Protein AF-A0A7G5F3A1-F1 (afdb_monomer)

Structure (mmCIF, N/CA/C/O backbone):
data_AF-A0A7G5F3A1-F1
#
_entry.id   AF-A0A7G5F3A1-F1
#
loop_
_atom_site.group_PDB
_atom_site.id
_atom_site.type_symbol
_atom_site.label_atom_id
_atom_site.label_alt_id
_atom_site.label_comp_id
_atom_site.label_asym_id
_atom_site.label_entity_id
_atom_site.label_seq_id
_atom_site.pdbx_PDB_ins_code
_atom_site.Cartn_x
_atom_site.Cartn_y
_atom_site.Cartn_z
_atom_site.occupancy
_atom_site.B_iso_or_equiv
_atom_site.auth_seq_id
_atom_site.auth_comp_id
_atom_site.auth_asym_id
_atom_site.auth_atom_id
_atom_site.pdbx_PDB_model_num
ATOM 1 N N . LEU A 1 1 ? 5.219 -16.657 -4.778 1.00 73.62 1 LEU A N 1
ATOM 2 C CA . LEU A 1 1 ? 6.240 -15.697 -4.300 1.00 73.62 1 LEU A CA 1
ATOM 3 C C . LEU A 1 1 ? 5.563 -14.387 -3.891 1.00 73.62 1 LEU A C 1
ATOM 5 O O . LEU A 1 1 ? 4.641 -13.981 -4.599 1.00 73.62 1 LEU A O 1
ATOM 9 N N . PRO A 1 2 ? 5.981 -13.762 -2.775 1.00 82.06 2 PRO A N 1
ATOM 10 C CA . PRO A 1 2 ? 5.409 -12.504 -2.279 1.00 82.06 2 PRO A CA 1
ATOM 11 C C . PRO A 1 2 ? 5.879 -11.259 -3.050 1.00 82.06 2 PRO A C 1
ATOM 13 O O . PRO A 1 2 ? 5.275 -10.194 -2.945 1.00 82.06 2 PRO A O 1
ATOM 16 N N . THR A 1 3 ? 6.954 -11.392 -3.824 1.00 89.00 3 THR A N 1
ATOM 17 C CA . THR A 1 3 ? 7.541 -10.326 -4.633 1.00 89.00 3 THR A CA 1
ATOM 18 C C . THR A 1 3 ? 6.968 -10.315 -6.046 1.00 89.00 3 THR A C 1
ATOM 20 O O . THR A 1 3 ? 6.472 -11.330 -6.544 1.00 89.00 3 THR A O 1
ATOM 23 N N . CYS A 1 4 ? 7.058 -9.155 -6.691 1.00 90.12 4 CYS A N 1
ATOM 24 C CA . CYS A 1 4 ? 6.628 -8.954 -8.075 1.00 90.12 4 CYS A CA 1
ATOM 25 C C . CYS A 1 4 ? 7.759 -9.113 -9.096 1.00 90.12 4 CYS A C 1
ATOM 27 O O . CYS A 1 4 ? 7.518 -9.014 -10.291 1.00 90.12 4 CYS A O 1
ATOM 29 N N . GLY A 1 5 ? 8.989 -9.365 -8.635 1.00 90.56 5 GLY A N 1
ATOM 30 C CA . GLY A 1 5 ? 10.168 -9.501 -9.496 1.00 90.56 5 GLY A CA 1
ATOM 31 C C . GLY A 1 5 ? 10.774 -8.171 -9.958 1.00 90.56 5 GLY A C 1
ATOM 32 O O . GLY A 1 5 ? 11.829 -8.185 -10.578 1.00 90.56 5 GLY A O 1
ATOM 33 N N . GLU A 1 6 ? 10.156 -7.038 -9.616 1.00 92.38 6 GLU A N 1
ATOM 34 C CA . GLU A 1 6 ? 10.665 -5.691 -9.887 1.00 92.38 6 GLU A CA 1
ATOM 35 C C . GLU A 1 6 ? 11.281 -5.048 -8.639 1.00 92.38 6 GLU A C 1
ATOM 37 O O . GLU A 1 6 ? 10.935 -5.371 -7.495 1.00 92.38 6 GLU A O 1
ATOM 42 N N . THR A 1 7 ? 12.166 -4.083 -8.871 1.00 93.44 7 THR A N 1
ATOM 43 C CA . THR A 1 7 ? 12.674 -3.172 -7.847 1.00 93.44 7 THR A CA 1
ATOM 44 C C . THR A 1 7 ? 12.024 -1.804 -8.005 1.00 93.44 7 THR A C 1
ATOM 46 O O . THR A 1 7 ? 11.722 -1.366 -9.111 1.00 93.44 7 THR A O 1
ATOM 49 N N . CYS A 1 8 ? 11.822 -1.113 -6.888 1.00 93.25 8 CYS A N 1
ATOM 50 C CA . CYS A 1 8 ? 11.266 0.237 -6.862 1.00 93.25 8 CYS A CA 1
ATOM 51 C C . CYS A 1 8 ? 12.230 1.211 -6.183 1.00 93.25 8 CYS A C 1
ATOM 53 O O . CYS A 1 8 ? 11.828 2.072 -5.403 1.00 93.25 8 CYS A O 1
ATOM 55 N N . THR A 1 9 ? 13.524 1.100 -6.481 1.00 92.62 9 THR A N 1
ATOM 56 C CA . THR A 1 9 ? 14.546 2.020 -5.952 1.00 92.62 9 THR A CA 1
ATOM 57 C C . THR A 1 9 ? 14.276 3.476 -6.341 1.00 92.62 9 THR A C 1
ATOM 59 O O . THR A 1 9 ? 14.625 4.376 -5.585 1.00 92.62 9 THR A O 1
ATOM 62 N N . LEU A 1 10 ? 13.594 3.687 -7.473 1.00 90.12 10 LEU A N 1
ATOM 63 C CA . LEU A 1 10 ? 13.107 4.981 -7.965 1.00 90.12 10 LEU A CA 1
ATOM 64 C C . LEU A 1 10 ? 11.664 5.311 -7.520 1.00 90.12 10 LEU A C 1
ATOM 66 O O . LEU A 1 10 ? 11.105 6.315 -7.947 1.00 90.12 10 LEU A O 1
ATOM 70 N N . GLY A 1 11 ? 11.051 4.478 -6.673 1.00 85.69 11 GLY A N 1
ATOM 71 C CA . GLY A 1 11 ? 9.746 4.724 -6.048 1.00 85.69 11 GLY A CA 1
ATOM 72 C C . GLY A 1 11 ? 8.517 4.208 -6.806 1.00 85.69 11 GLY A C 1
ATOM 73 O O . GLY A 1 11 ? 7.401 4.402 -6.334 1.00 85.69 11 GLY A O 1
ATOM 74 N N . THR A 1 12 ? 8.670 3.545 -7.956 1.00 87.69 12 THR A N 1
ATOM 75 C CA . THR A 1 12 ? 7.529 3.074 -8.769 1.00 87.69 12 THR A CA 1
ATOM 76 C C . THR A 1 12 ? 7.641 1.588 -9.103 1.00 87.69 12 THR A C 1
ATOM 78 O O . THR A 1 12 ? 8.729 1.102 -9.397 1.00 87.69 12 THR A O 1
ATOM 81 N N . CYS A 1 13 ? 6.506 0.887 -9.054 1.00 90.31 13 CYS A N 1
ATOM 82 C CA . CYS A 1 13 ? 6.320 -0.472 -9.568 1.00 90.31 13 CYS A CA 1
ATOM 83 C C . CYS A 1 13 ? 5.421 -0.399 -10.804 1.00 90.31 13 CYS A C 1
ATOM 85 O O . CYS A 1 13 ? 4.413 0.310 -10.762 1.00 90.31 13 CYS A O 1
ATOM 87 N N . TYR A 1 14 ? 5.767 -1.107 -11.878 1.00 90.25 14 TYR A N 1
ATOM 88 C CA . TYR A 1 14 ? 4.997 -1.090 -13.129 1.00 90.25 14 TYR A CA 1
ATOM 89 C C . TYR A 1 14 ? 4.075 -2.302 -13.250 1.00 90.25 14 TYR A C 1
ATOM 91 O O . TYR A 1 14 ? 3.063 -2.245 -13.952 1.00 90.25 14 TYR A O 1
ATOM 99 N N . VAL A 1 15 ? 4.389 -3.387 -12.538 1.00 90.75 15 VAL A N 1
ATOM 100 C CA . VAL A 1 15 ? 3.542 -4.579 -12.498 1.00 90.75 15 VAL A CA 1
ATOM 101 C C . VAL A 1 15 ? 2.211 -4.270 -11.792 1.00 90.75 15 VAL A C 1
ATOM 103 O O . VAL A 1 15 ? 2.207 -3.737 -10.676 1.00 90.75 15 VAL A O 1
ATOM 106 N N . PRO A 1 16 ? 1.064 -4.619 -12.406 1.00 86.88 16 PRO A N 1
ATOM 107 C CA . PRO A 1 16 ? -0.238 -4.458 -11.774 1.00 86.88 16 PRO A CA 1
ATOM 108 C C . PRO A 1 16 ? -0.359 -5.342 -10.528 1.00 86.88 16 PRO A C 1
ATOM 110 O O . PRO A 1 16 ? 0.206 -6.428 -10.446 1.00 86.88 16 PRO A O 1
ATOM 113 N N . ASP A 1 17 ? -1.139 -4.870 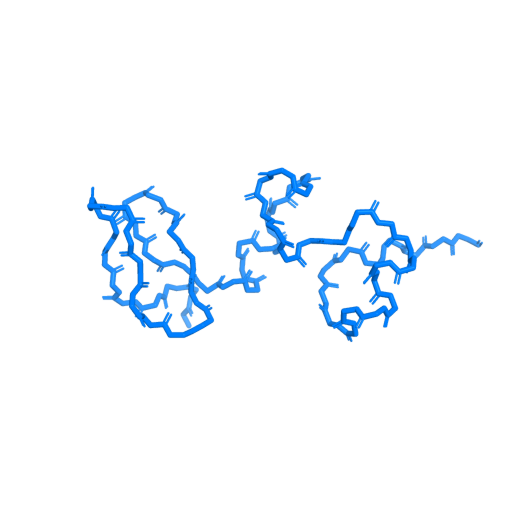-9.560 1.00 84.12 17 ASP A N 1
ATOM 114 C CA . ASP A 1 17 ? -1.305 -5.494 -8.242 1.00 84.12 17 ASP A CA 1
ATOM 115 C C . ASP A 1 17 ? -0.032 -5.549 -7.365 1.00 84.12 17 ASP A C 1
ATOM 117 O O . ASP A 1 17 ? 0.096 -6.356 -6.437 1.00 84.12 17 ASP A O 1
ATOM 121 N N . CYS A 1 18 ? 0.905 -4.635 -7.623 1.00 88.00 18 CYS A N 1
ATOM 122 C CA . CYS A 1 18 ? 2.123 -4.465 -6.844 1.00 88.00 18 CYS A CA 1
ATOM 123 C C . CYS A 1 18 ? 2.263 -3.038 -6.329 1.00 88.00 18 CYS A C 1
ATOM 125 O O . CYS A 1 18 ? 1.918 -2.075 -7.013 1.00 88.00 18 CYS A O 1
ATOM 127 N N . SER A 1 19 ? 2.816 -2.914 -5.127 1.00 87.44 19 SER A N 1
ATOM 128 C CA . SER A 1 19 ? 3.190 -1.631 -4.541 1.00 87.44 19 SER A CA 1
ATOM 129 C C . SER A 1 19 ? 4.642 -1.667 -4.084 1.00 87.44 19 SER A C 1
ATOM 131 O O . SER A 1 19 ? 5.220 -2.730 -3.831 1.00 87.44 19 SER A O 1
ATOM 133 N N . CYS A 1 20 ? 5.251 -0.485 -4.017 1.00 88.56 20 CYS A N 1
ATOM 134 C CA . CYS A 1 20 ? 6.639 -0.358 -3.612 1.00 88.56 20 CYS A CA 1
ATOM 135 C C . CYS A 1 20 ? 6.774 -0.595 -2.107 1.00 88.56 20 CYS A C 1
ATOM 137 O O . CYS A 1 20 ? 6.274 0.186 -1.301 1.00 88.56 20 CYS A O 1
ATOM 139 N N . SER A 1 21 ? 7.487 -1.657 -1.744 1.00 87.62 21 SER A N 1
ATOM 140 C CA . SER A 1 21 ? 8.012 -1.891 -0.404 1.00 87.62 21 SER A CA 1
ATOM 141 C C . SER A 1 21 ? 9.526 -1.765 -0.501 1.00 87.62 21 SER A C 1
ATOM 143 O O . SER A 1 21 ? 10.231 -2.760 -0.688 1.00 87.62 21 SER A O 1
ATOM 145 N N . TRP A 1 22 ? 10.008 -0.519 -0.465 1.00 87.00 22 TRP A N 1
ATOM 146 C CA . TRP A 1 22 ? 11.390 -0.184 -0.803 1.00 87.00 22 TRP A CA 1
ATOM 147 C C . TRP A 1 22 ? 12.390 -1.154 -0.142 1.00 87.00 22 TRP A C 1
ATOM 149 O O . TRP A 1 22 ? 12.296 -1.387 1.065 1.00 87.00 22 TRP A O 1
ATOM 159 N N . PRO A 1 23 ? 13.333 -1.740 -0.908 1.00 91.75 23 PRO A N 1
ATOM 160 C CA . PRO A 1 23 ? 13.691 -1.411 -2.296 1.00 91.75 23 PRO A CA 1
ATOM 161 C C . PRO A 1 23 ? 12.971 -2.238 -3.381 1.00 91.75 23 PRO A C 1
ATOM 163 O O . PRO A 1 23 ? 13.296 -2.106 -4.564 1.00 91.75 23 PRO A O 1
ATOM 166 N N . ILE A 1 24 ? 12.018 -3.102 -3.020 1.00 93.12 24 ILE A N 1
ATOM 167 C CA . ILE A 1 24 ? 11.410 -4.083 -3.933 1.00 93.12 24 ILE A CA 1
ATOM 168 C C . ILE A 1 24 ? 9.904 -3.890 -4.111 1.00 93.12 24 ILE A C 1
ATOM 170 O O . ILE A 1 24 ? 9.195 -3.416 -3.227 1.00 93.12 24 ILE A O 1
ATOM 174 N N . CYS A 1 25 ? 9.383 -4.316 -5.255 1.00 92.06 25 CYS A N 1
ATOM 175 C CA . CYS A 1 25 ? 7.947 -4.381 -5.477 1.00 92.06 25 CYS A CA 1
ATOM 176 C C . CYS A 1 25 ? 7.378 -5.659 -4.859 1.00 92.06 25 CYS A C 1
ATOM 178 O O . CYS A 1 25 ? 7.810 -6.775 -5.179 1.00 92.06 25 CYS A O 1
ATOM 180 N N . MET A 1 26 ? 6.386 -5.503 -3.985 1.00 90.38 26 MET A N 1
ATOM 181 C CA . MET A 1 26 ? 5.677 -6.615 -3.357 1.00 90.38 26 MET A CA 1
ATOM 182 C C . MET A 1 26 ? 4.215 -6.620 -3.772 1.00 90.38 26 MET A C 1
ATOM 184 O O . MET A 1 26 ? 3.636 -5.583 -4.104 1.00 90.38 26 MET A O 1
ATOM 188 N N . LYS A 1 27 ? 3.617 -7.811 -3.753 1.00 88.12 27 LYS A N 1
ATOM 189 C CA . LYS A 1 27 ? 2.205 -7.956 -4.083 1.00 88.12 27 LYS A CA 1
ATOM 190 C C . LYS A 1 27 ? 1.357 -7.254 -3.038 1.00 88.12 27 LYS A C 1
ATOM 192 O O . LYS A 1 27 ? 1.538 -7.440 -1.833 1.00 88.12 27 LYS A O 1
ATOM 197 N N . ASN A 1 28 ? 0.376 -6.518 -3.519 1.00 82.19 28 ASN A N 1
ATOM 198 C CA . ASN A 1 28 ? -0.558 -5.736 -2.729 1.00 82.19 28 ASN A CA 1
ATOM 199 C C . ASN A 1 28 ? -1.225 -6.516 -1.590 1.00 82.19 28 ASN A C 1
ATOM 201 O O . ASN A 1 28 ? -1.313 -6.009 -0.476 1.00 82.19 28 ASN A O 1
ATOM 205 N N . HIS A 1 29 ? -1.655 -7.758 -1.835 1.00 76.69 29 HIS A N 1
ATOM 206 C CA . HIS A 1 29 ? -2.278 -8.591 -0.801 1.00 76.69 29 HIS A CA 1
ATOM 207 C C . HIS A 1 29 ? -1.301 -9.008 0.312 1.00 76.69 29 HIS A C 1
ATOM 209 O O . HIS A 1 29 ? -1.726 -9.197 1.449 1.00 76.69 29 HIS A O 1
ATOM 215 N N . ILE A 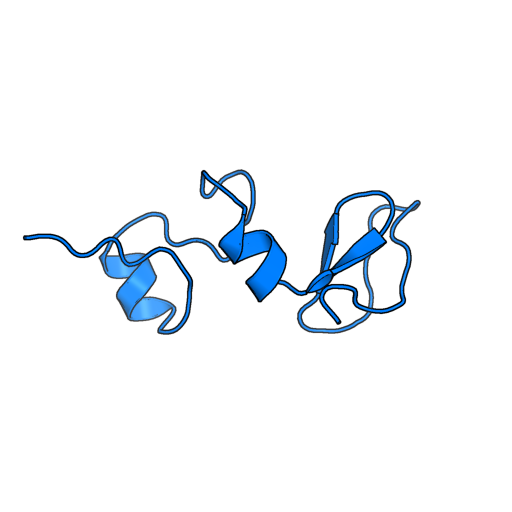1 30 ? 0.001 -9.120 0.016 1.00 82.69 30 ILE A N 1
ATOM 216 C CA . ILE A 1 30 ? 1.043 -9.413 1.013 1.00 82.69 30 ILE A CA 1
ATOM 217 C C . ILE A 1 30 ? 1.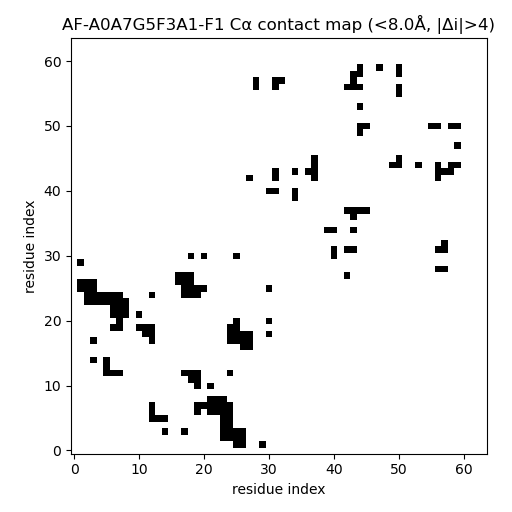342 -8.173 1.845 1.00 82.69 30 ILE A C 1
ATOM 219 O O . ILE A 1 30 ? 1.440 -8.269 3.066 1.00 82.69 30 ILE A O 1
ATOM 223 N N . ILE A 1 31 ? 1.467 -7.010 1.201 1.00 80.69 31 ILE A N 1
ATOM 224 C CA . ILE A 1 31 ? 1.674 -5.748 1.919 1.00 80.69 31 ILE A CA 1
ATOM 225 C C . ILE A 1 31 ? 0.465 -5.482 2.814 1.00 80.69 31 ILE A C 1
ATOM 227 O O . ILE A 1 31 ? 0.632 -5.239 4.003 1.00 80.69 31 ILE A O 1
ATOM 231 N N . ALA A 1 32 ? -0.749 -5.650 2.281 1.00 75.88 32 ALA A N 1
ATOM 232 C CA . ALA A 1 32 ? -1.969 -5.570 3.066 1.00 75.88 32 ALA A CA 1
ATOM 233 C C . ALA A 1 32 ? -1.938 -6.548 4.249 1.00 75.88 32 ALA A C 1
ATOM 235 O O . ALA A 1 32 ? -2.190 -6.111 5.354 1.00 75.88 32 ALA A O 1
ATOM 236 N N . ALA A 1 33 ? -1.559 -7.821 4.071 1.00 75.44 33 ALA A N 1
ATOM 237 C CA . ALA A 1 33 ? -1.482 -8.804 5.167 1.00 75.44 33 ALA A CA 1
ATOM 238 C C . ALA A 1 33 ? -0.583 -8.405 6.347 1.00 75.44 33 ALA A C 1
ATOM 240 O O . ALA A 1 33 ? -0.778 -8.905 7.450 1.00 75.44 33 ALA A O 1
ATOM 241 N N . ASN A 1 34 ? 0.420 -7.559 6.109 1.00 74.38 34 ASN A N 1
ATOM 242 C CA . ASN A 1 34 ? 1.394 -7.157 7.123 1.00 74.38 34 ASN A CA 1
ATOM 243 C C . ASN A 1 34 ? 1.195 -5.719 7.619 1.00 74.38 34 ASN A C 1
ATOM 245 O O . ASN A 1 34 ? 1.774 -5.339 8.636 1.00 74.38 34 ASN A O 1
ATOM 249 N N . ALA A 1 35 ? 0.410 -4.914 6.906 1.00 73.31 35 ALA A 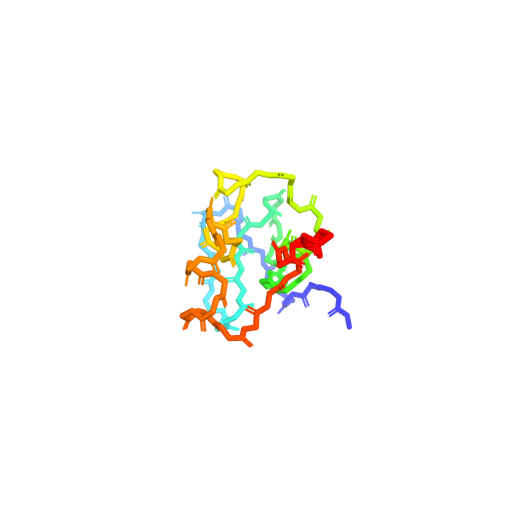N 1
ATOM 250 C CA . ALA A 1 35 ? 0.225 -3.503 7.202 1.00 73.31 35 ALA A CA 1
ATOM 251 C C . ALA A 1 35 ? -0.767 -3.328 8.358 1.00 73.31 35 ALA A C 1
ATOM 253 O O . ALA A 1 35 ? -1.876 -3.844 8.326 1.00 73.31 35 ALA A O 1
ATOM 254 N N . LYS A 1 36 ? -0.390 -2.614 9.413 1.00 70.50 36 LYS A N 1
ATOM 255 C CA . LYS A 1 36 ? -1.180 -2.511 10.653 1.00 70.50 36 LYS A CA 1
ATOM 256 C C . LYS A 1 36 ? -2.207 -1.389 10.609 1.00 70.50 36 LYS A C 1
ATOM 258 O O . LYS A 1 36 ? -3.169 -1.400 11.373 1.00 70.50 36 LYS A O 1
ATOM 263 N N . THR A 1 37 ? -1.994 -0.410 9.736 1.00 67.31 37 THR A N 1
ATOM 264 C CA . THR A 1 37 ? -2.828 0.787 9.624 1.00 67.31 37 THR A CA 1
ATOM 265 C C . THR A 1 37 ? -3.061 1.148 8.166 1.00 67.31 37 THR A C 1
ATOM 267 O O . THR A 1 37 ? -2.200 0.933 7.319 1.00 67.31 37 THR A O 1
ATOM 270 N N . VAL A 1 38 ? -4.208 1.752 7.849 1.00 67.81 38 VAL A N 1
ATOM 271 C CA . VAL A 1 38 ? -4.543 2.153 6.468 1.00 67.81 38 VAL A CA 1
ATOM 272 C C . VAL A 1 38 ? -3.559 3.135 5.836 1.00 67.81 38 VAL A C 1
ATOM 274 O O . VAL A 1 38 ? -3.441 3.189 4.614 1.00 67.81 38 VAL A O 1
ATOM 277 N N . ASN A 1 39 ? -2.817 3.867 6.668 1.00 68.19 39 ASN A N 1
ATOM 278 C CA . ASN A 1 39 ? -1.757 4.768 6.232 1.00 68.19 39 ASN A CA 1
ATOM 279 C C . ASN A 1 39 ? -0.536 4.008 5.694 1.00 68.19 39 ASN A C 1
ATOM 281 O O . ASN A 1 39 ? 0.169 4.526 4.835 1.00 68.19 39 ASN A O 1
ATOM 285 N N . GLU A 1 40 ? -0.295 2.783 6.168 1.00 66.88 40 GLU A N 1
ATOM 286 C CA . GLU A 1 40 ? 0.786 1.923 5.673 1.00 66.88 40 GLU A CA 1
ATOM 287 C C . GLU A 1 40 ? 0.438 1.288 4.324 1.00 66.88 40 GLU A C 1
ATOM 289 O O . GLU A 1 40 ? 1.325 1.059 3.504 1.00 66.88 40 GLU A O 1
ATOM 294 N N . HIS A 1 41 ? -0.846 1.017 4.058 1.00 72.81 41 HIS A N 1
ATOM 295 C CA . HIS A 1 41 ? -1.267 0.518 2.754 1.00 72.81 41 HIS A CA 1
ATOM 296 C C . HIS A 1 41 ? -2.726 0.851 2.429 1.00 72.81 41 HIS A C 1
ATOM 298 O O . HIS A 1 41 ? -3.653 0.352 3.062 1.00 72.81 41 HIS A O 1
ATOM 304 N N . ARG A 1 42 ? -2.947 1.613 1.349 1.00 68.50 42 ARG A N 1
ATOM 305 C CA . ARG A 1 42 ? -4.278 2.111 0.939 1.00 68.50 42 ARG A CA 1
ATOM 306 C C . ARG A 1 42 ? -5.328 1.035 0.626 1.00 68.50 42 ARG A C 1
ATOM 308 O O . ARG A 1 42 ? -6.515 1.343 0.534 1.00 68.50 42 ARG A O 1
ATOM 315 N N . LEU A 1 43 ? -4.901 -0.210 0.394 1.00 67.56 43 LEU A N 1
ATOM 316 C CA . LEU A 1 43 ? -5.822 -1.328 0.146 1.00 67.56 43 LEU A CA 1
ATOM 317 C C . LEU A 1 43 ? -6.397 -1.927 1.428 1.00 67.56 43 LEU A C 1
ATOM 319 O O . LEU A 1 43 ? -7.305 -2.749 1.363 1.00 67.56 43 LEU A O 1
ATOM 323 N N . LEU A 1 44 ? -5.891 -1.515 2.587 1.00 67.81 44 LEU A N 1
ATOM 324 C CA . LEU A 1 44 ? -6.532 -1.804 3.857 1.00 67.81 44 LEU A CA 1
ATOM 325 C C . LEU A 1 44 ? -7.862 -1.059 3.962 1.00 67.81 44 LEU A C 1
ATOM 327 O O . LEU A 1 44 ? -8.085 -0.043 3.298 1.00 67.81 44 LEU A O 1
ATOM 331 N N . CYS A 1 45 ? -8.750 -1.593 4.792 1.00 70.75 45 CYS A N 1
ATOM 332 C CA . CYS A 1 45 ? -10.071 -1.024 5.011 1.00 70.75 45 CYS A CA 1
ATOM 333 C C . CYS A 1 45 ? -10.022 -0.075 6.209 1.00 70.75 45 CYS A C 1
ATOM 335 O O . CYS A 1 45 ? -9.582 -0.478 7.284 1.00 70.75 45 CYS A O 1
ATOM 337 N N . THR A 1 46 ? -10.457 1.175 6.035 1.00 68.19 46 THR A N 1
ATOM 338 C CA . THR A 1 46 ? -10.468 2.173 7.129 1.00 68.19 46 THR A CA 1
ATOM 339 C C . THR A 1 46 ? -11.658 1.981 8.065 1.00 68.19 46 THR A C 1
ATOM 341 O O . THR A 1 46 ? -11.606 2.348 9.235 1.00 68.19 46 THR A O 1
ATOM 344 N N . SER A 1 47 ? -12.742 1.402 7.550 1.00 69.88 47 SER A N 1
ATOM 345 C CA . SER A 1 47 ? -13.978 1.135 8.279 1.00 69.88 47 SER A CA 1
ATOM 346 C C . SER A 1 47 ? -14.628 -0.161 7.790 1.00 69.88 47 SER A C 1
ATOM 348 O O . SER A 1 47 ? -14.261 -0.712 6.750 1.00 69.88 47 SER A O 1
ATOM 350 N N . HIS A 1 48 ? -15.631 -0.634 8.530 1.00 68.88 48 HIS A N 1
ATOM 351 C CA . HIS A 1 48 ? -16.427 -1.804 8.156 1.00 68.88 48 HIS A CA 1
ATOM 352 C C . HIS A 1 48 ? -17.144 -1.613 6.803 1.00 68.88 48 HIS A C 1
ATOM 354 O O . HIS A 1 48 ? -17.154 -2.516 5.969 1.00 68.88 48 HIS A O 1
ATOM 360 N N . GLU A 1 49 ? -17.655 -0.407 6.534 1.00 74.38 49 GLU A N 1
ATOM 361 C CA . GLU A 1 49 ? -18.259 -0.062 5.239 1.00 74.38 49 GLU A CA 1
ATOM 362 C C . GLU A 1 49 ? -17.250 -0.092 4.087 1.00 74.38 49 GLU A C 1
ATOM 364 O O . GLU A 1 49 ? -17.573 -0.559 2.995 1.00 74.38 49 GLU A O 1
ATOM 369 N N . ASP A 1 50 ? -16.029 0.403 4.321 1.00 73.50 50 ASP A N 1
ATOM 370 C CA . ASP A 1 50 ? -14.949 0.353 3.331 1.00 73.50 50 ASP A CA 1
ATOM 371 C C . ASP A 1 50 ? -14.590 -1.103 3.008 1.00 73.50 50 ASP A C 1
ATOM 373 O O . ASP A 1 50 ? -14.354 -1.446 1.852 1.00 73.50 50 ASP A O 1
ATOM 377 N N . CYS A 1 51 ? -14.662 -1.988 4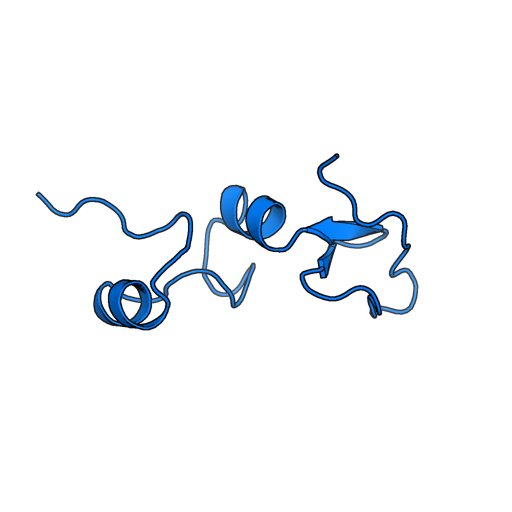.006 1.00 69.75 51 CYS A N 1
ATOM 378 C CA . CYS A 1 51 ? -14.432 -3.414 3.816 1.00 69.75 51 CYS A CA 1
ATOM 379 C C . CYS A 1 51 ? -15.510 -4.087 2.958 1.00 69.75 51 CYS A C 1
ATOM 381 O O . CYS A 1 51 ? -15.180 -4.808 2.013 1.00 69.75 51 CYS A O 1
ATOM 383 N N . PHE A 1 5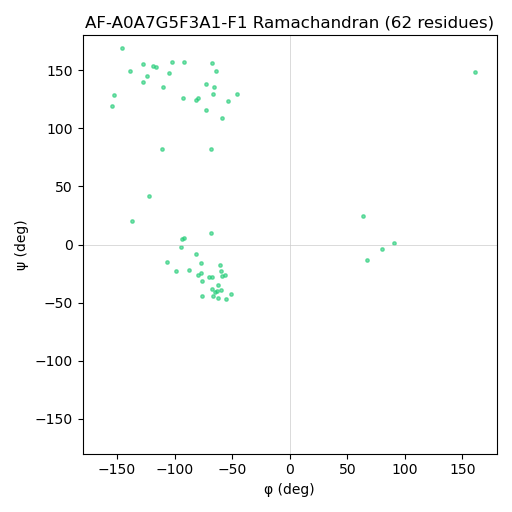2 ? -16.789 -3.782 3.195 1.00 68.81 52 PHE A N 1
ATOM 384 C CA . PHE A 1 52 ? -17.873 -4.265 2.333 1.00 68.81 52 PHE A CA 1
ATOM 385 C C . PHE A 1 52 ? -17.774 -3.742 0.898 1.00 68.81 52 PHE A C 1
ATOM 387 O O . PHE A 1 52 ? -18.001 -4.500 -0.042 1.00 68.81 52 PHE A O 1
ATOM 394 N N . LYS A 1 53 ? -17.410 -2.467 0.713 1.00 72.12 53 LYS A N 1
ATOM 395 C CA . LYS A 1 53 ? -17.237 -1.873 -0.623 1.00 72.12 53 LYS A CA 1
ATOM 396 C C . LYS A 1 53 ? -16.040 -2.462 -1.369 1.00 72.12 53 LYS A C 1
ATOM 398 O O . LYS A 1 53 ? -16.123 -2.658 -2.578 1.00 72.12 53 LYS A O 1
ATOM 403 N N . LYS A 1 54 ? -14.932 -2.736 -0.672 1.00 68.62 54 LYS A N 1
ATOM 404 C CA . LYS A 1 54 ? -13.708 -3.292 -1.271 1.00 68.62 54 LYS A CA 1
ATOM 405 C C . LYS A 1 54 ? -13.810 -4.789 -1.554 1.00 68.62 54 LYS A C 1
ATOM 407 O O . LYS A 1 54 ? -13.098 -5.275 -2.429 1.00 68.62 54 LYS A O 1
ATOM 412 N N . GLY A 1 55 ? -14.673 -5.520 -0.845 1.00 59.31 55 GLY A N 1
ATOM 413 C CA . GLY A 1 55 ? -15.045 -6.911 -1.138 1.00 59.31 55 GLY A CA 1
ATOM 414 C C . GLY A 1 55 ? -13.935 -7.958 -0.969 1.00 59.31 55 GLY A C 1
ATOM 415 O O . GLY A 1 55 ? -14.232 -9.148 -0.943 1.00 59.31 55 GLY A O 1
ATOM 416 N N . THR A 1 56 ? -12.669 -7.553 -0.838 1.00 53.09 56 THR A N 1
ATOM 417 C CA . THR A 1 56 ? -11.508 -8.420 -0.606 1.00 53.09 56 THR A CA 1
ATOM 418 C C . THR A 1 56 ? -10.427 -7.630 0.143 1.00 53.09 56 THR A C 1
ATOM 420 O O . THR A 1 56 ? -10.073 -6.522 -0.261 1.00 53.09 56 THR A O 1
ATOM 423 N N . GLY A 1 57 ? -9.909 -8.170 1.251 1.00 53.59 57 GLY A N 1
ATOM 424 C CA . GLY A 1 57 ? -8.831 -7.546 2.026 1.00 53.59 57 GLY A CA 1
ATOM 425 C C . GLY A 1 57 ? -8.727 -8.085 3.456 1.00 53.59 57 GLY A C 1
ATOM 426 O O . GLY A 1 57 ? -9.722 -8.462 4.062 1.00 53.59 57 GLY A O 1
ATOM 427 N N . ASN A 1 58 ? -7.513 -8.110 4.009 1.00 50.75 58 ASN A N 1
ATOM 428 C CA . ASN A 1 58 ? -7.169 -8.764 5.284 1.00 50.75 58 ASN A CA 1
ATOM 429 C C . ASN A 1 58 ? -7.757 -8.132 6.577 1.00 50.75 58 ASN A C 1
ATOM 431 O O . ASN A 1 58 ? -7.322 -8.497 7.662 1.00 50.75 58 ASN A O 1
ATOM 435 N N . TYR A 1 59 ? -8.688 -7.166 6.510 1.00 52.31 59 TYR A N 1
ATOM 436 C CA . TYR A 1 59 ? -9.021 -6.291 7.659 1.00 52.31 59 TYR A CA 1
ATOM 437 C C . TYR A 1 59 ? -10.508 -6.031 7.877 1.00 52.31 59 TYR A C 1
ATOM 439 O O . TYR A 1 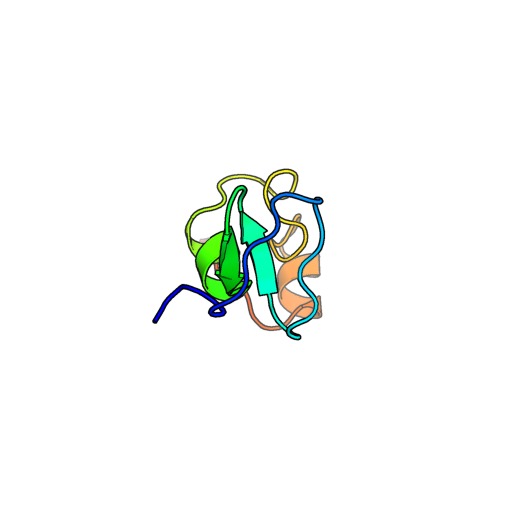59 ? -10.869 -5.101 8.599 1.00 52.31 59 TYR A O 1
ATOM 447 N N . CYS A 1 60 ? -11.395 -6.870 7.345 1.00 52.59 60 CYS A N 1
ATOM 448 C CA . CYS A 1 60 ? -12.695 -7.004 7.995 1.00 52.59 60 CYS A CA 1
ATOM 449 C C . CYS A 1 60 ? -12.416 -7.692 9.338 1.00 52.59 60 CYS A C 1
ATOM 451 O O . CYS A 1 60 ? -12.486 -8.914 9.433 1.00 52.59 60 CYS A O 1
ATOM 453 N N . ALA A 1 61 ? -11.996 -6.934 10.355 1.00 46.22 61 ALA A N 1
ATOM 454 C CA . ALA A 1 61 ? -11.968 -7.446 11.713 1.00 46.22 61 ALA A CA 1
ATOM 455 C C . ALA A 1 61 ? -13.376 -7.983 11.996 1.00 46.22 61 ALA A C 1
ATOM 457 O O . ALA A 1 61 ? -14.354 -7.256 11.800 1.00 46.22 61 ALA A O 1
ATOM 458 N N . SER A 1 62 ? -13.487 -9.259 12.373 1.00 45.97 62 SER A N 1
ATOM 459 C CA . SER A 1 62 ? -14.758 -9.814 12.827 1.00 45.97 62 SER A CA 1
ATOM 460 C C . SER A 1 62 ? -15.212 -8.997 14.033 1.00 45.97 62 SER A C 1
ATOM 462 O O . SER A 1 62 ? -14.588 -9.057 15.092 1.00 45.97 62 SER A O 1
ATOM 464 N N . PHE A 1 63 ? -16.255 -8.190 13.852 1.00 35.62 63 PHE A N 1
ATOM 465 C CA . PHE A 1 63 ? -16.982 -7.599 14.969 1.00 35.62 63 PHE A CA 1
ATOM 466 C C . PHE A 1 63 ? -17.807 -8.718 15.635 1.00 35.62 63 PHE A C 1
ATOM 468 O O . PHE A 1 63 ? -18.333 -9.561 14.902 1.00 35.62 63 PHE A O 1
ATOM 475 N N . PRO A 1 64 ? -17.866 -8.787 16.978 1.00 44.41 64 PRO A N 1
ATOM 476 C CA . PRO A 1 64 ? -18.756 -9.712 17.677 1.00 44.41 64 PRO A CA 1
ATOM 477 C C . PRO A 1 64 ? -20.235 -9.415 17.400 1.00 44.41 64 PRO A C 1
ATOM 479 O O . PRO A 1 64 ? -20.566 -8.238 17.125 1.00 44.41 64 PRO A O 1
#

Solvent-accessible surface area (backbone atoms only — not comparable to full-atom values): 3954 Å² total; per-residue (Å²): 125,65,56,65,88,47,62,11,80,89,69,53,51,86,58,84,71,40,40,58,52,77,57,33,16,26,28,43,71,54,52,36,67,71,43,91,46,45,89,74,30,81,74,40,42,86,44,72,67,47,30,65,74,60,72,66,65,89,54,67,71,84,74,133

Foldseek 3Di:
DQFPPAFPCVQDDPDPQWGHPPGGIGGLQVQQQPDPACVSPVLEANDCVSCVVSVDGDPPPDDD

Organism: Clitoria ternatea (NCBI:txid43366)

Mean predicted aligned error: 8.24 Å

Radius of gyration: 12.72 Å; Cα contacts (8 Å, |Δi|>4): 94; chains: 1; bounding box: 33×21×31 Å

Secondary structure (DSSP, 8-state):
--EEEEE-TTS---STTEEEETTEEEEHHHHHHH--STTT-TTS-SSHHHHHHH---TT-----

Nearest PDB structures (foldseek):
  4tto-assembly1_A  TM=8.966E-01  e=4.525E-03  Oldenlandia affinis
  1znu-assembly1_A  TM=9.006E-01  e=1.023E-02  Oldenlandia affinis
  2kvx-assembly1_A  TM=7.850E-01  e=1.095E-01  Oldenlandia affinis
  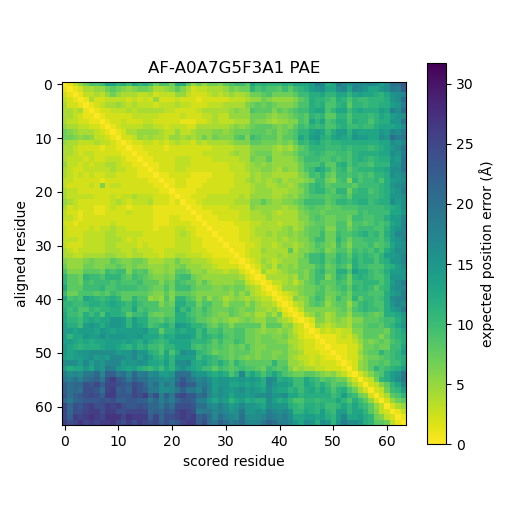4ttm-assembly2_B  TM=3.363E-01  e=5.652E-03  Oldenlandia affinis
  4tto-assembly2_B  TM=3.144E-01  e=6.087E-03  synthetic construct

Sequence (64 aa):
LPTCGETCTLGTCYVPDCSCSWPICMKNHIIAANAKTVNEHRLLCTSHEDCFKKGTGNYCASFP

pLDDT: mean 75.54, std 14.41, range [35.62, 93.44]

InterPro domains:
  IPR005535 Cyclotide [PF03784] (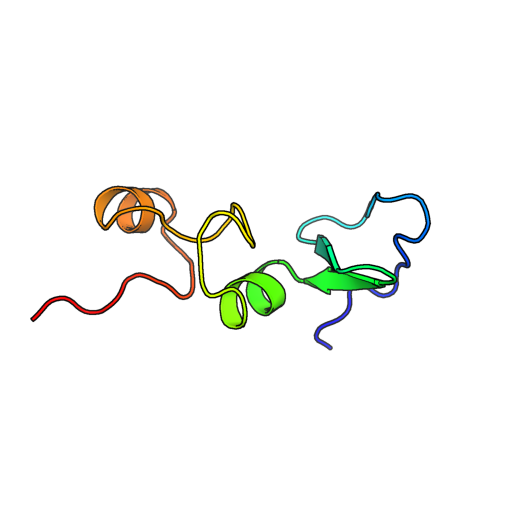2-28)
  IPR005535 Cyclotide [PS51052] (1-28)
  IPR012324 Cyclotide, moebius, conserved site [PS60009] (4-13)
  IPR032000 Albumin I chain a [PF16720] (40-64)
  IPR036146 Cyclotide superfamily [SSF57038] (4-30)